Protein AF-A0A109W294-F1 (afdb_monomer_lite)

InterPro domains:
  IPR013320 Concanavalin A-like lectin/glucanase domain superfamily [SSF49899] (26-115)

Secondary structure (DSSP, 8-state):
----PPPP-PPP----EE-SS----SS-BTTB----SS---EE--SS------S------------S-EEEEEEE-TTS-EEEEEEE-TT--EEEEE-SSS-EEEE-SS---S--

Radius of gyration: 15.36 Å; chains: 1; bounding box: 42×31×36 Å

pLDDT: mean 73.67, std 22.66, range [24.92, 98.06]

Foldseek 3Di:
DDDPDDDPDAPDDDEFEDDPDDGPAPDDPVVDGDDPPVDHYDYDDPDDPPPCPDDDDDDDDFALALDKDWDDFDDDPVGDTAFTWIAHSQQWIWTWHPPPHTDIDIDPDHRRPGD

Structure (mmCIF, N/CA/C/O backbone):
data_AF-A0A109W294-F1
#
_entry.id   AF-A0A109W294-F1
#
loop_
_atom_site.group_PDB
_atom_site.id
_atom_site.type_symbol
_atom_site.label_atom_id
_atom_site.label_alt_id
_atom_site.label_comp_id
_atom_site.label_asym_id
_atom_site.label_entity_id
_atom_site.label_seq_id
_atom_site.pdbx_PDB_ins_code
_atom_site.Cartn_x
_atom_site.Cartn_y
_atom_site.Cartn_z
_atom_site.occupancy
_atom_site.B_iso_or_equiv
_atom_site.auth_seq_id
_atom_site.auth_comp_id
_atom_site.auth_asym_id
_atom_site.auth_atom_id
_atom_site.pdbx_PDB_model_num
ATOM 1 N N . MET A 1 1 ? -21.739 -12.196 -18.963 1.00 35.78 1 MET A N 1
ATOM 2 C CA . MET A 1 1 ? -21.396 -10.770 -19.144 1.00 35.78 1 MET A CA 1
ATOM 3 C C . MET A 1 1 ? -20.737 -10.311 -17.856 1.00 35.78 1 MET A C 1
ATOM 5 O O . MET A 1 1 ? -21.440 -10.068 -16.888 1.00 35.78 1 MET A O 1
ATOM 9 N N . THR A 1 2 ? -19.408 -10.312 -17.788 1.00 37.38 2 THR A N 1
ATOM 10 C CA . THR A 1 2 ? -18.682 -9.909 -16.574 1.00 37.38 2 THR A CA 1
ATOM 11 C C . THR A 1 2 ? -18.205 -8.484 -16.803 1.00 37.38 2 THR A C 1
ATOM 13 O O . THR A 1 2 ? -17.336 -8.254 -17.640 1.00 37.38 2 THR A O 1
ATOM 16 N N . ALA A 1 3 ? -18.846 -7.514 -16.155 1.00 36.56 3 ALA A N 1
ATOM 17 C CA . ALA A 1 3 ? -18.452 -6.117 -16.267 1.00 36.56 3 ALA A CA 1
ATOM 18 C C . ALA A 1 3 ? -17.086 -5.936 -15.590 1.00 36.56 3 ALA A C 1
ATOM 20 O O . ALA A 1 3 ? -16.952 -6.136 -14.383 1.00 36.56 3 ALA A O 1
ATOM 21 N N . SER A 1 4 ? -16.065 -5.585 -16.375 1.00 37.09 4 SER A N 1
ATOM 22 C CA . SER A 1 4 ? -14.761 -5.192 -15.849 1.00 37.09 4 SER A CA 1
ATOM 23 C C . SER A 1 4 ? -14.937 -3.842 -15.156 1.00 37.09 4 SER A C 1
ATOM 25 O O . SER A 1 4 ? -15.106 -2.816 -15.813 1.00 37.09 4 SER A O 1
ATOM 27 N N . ARG A 1 5 ? -14.987 -3.852 -13.822 1.00 39.97 5 ARG A N 1
ATOM 28 C CA . ARG A 1 5 ? -15.042 -2.641 -12.998 1.00 39.97 5 ARG A CA 1
ATOM 29 C C . ARG A 1 5 ? -13.814 -1.777 -13.333 1.00 39.97 5 ARG A C 1
ATOM 31 O O . ARG A 1 5 ? -12.700 -2.296 -13.258 1.00 39.97 5 ARG A O 1
ATOM 38 N N . PRO A 1 6 ? -13.982 -0.504 -13.734 1.00 35.25 6 PRO A N 1
ATOM 39 C CA . PRO A 1 6 ? -12.847 0.371 -13.994 1.00 35.25 6 PRO A CA 1
ATOM 40 C C . PRO A 1 6 ? -12.040 0.576 -12.702 1.00 35.25 6 PRO A C 1
ATOM 42 O O . PRO A 1 6 ? -12.624 0.546 -11.611 1.00 35.25 6 PRO A O 1
ATOM 45 N N . PRO A 1 7 ? -10.711 0.767 -12.799 1.00 44.78 7 PRO A N 1
ATOM 46 C CA . PRO A 1 7 ? -9.888 1.037 -11.630 1.00 44.78 7 PRO A CA 1
ATOM 47 C C . PRO A 1 7 ? -10.409 2.291 -10.909 1.00 44.78 7 PRO A C 1
ATOM 49 O O . PRO A 1 7 ? -10.843 3.239 -11.575 1.00 44.78 7 PRO A O 1
ATOM 52 N N . PRO A 1 8 ? -10.403 2.310 -9.564 1.00 45.06 8 PRO A N 1
ATOM 53 C CA . PRO A 1 8 ? -10.795 3.493 -8.815 1.00 45.06 8 PRO A CA 1
ATOM 54 C C . PRO A 1 8 ? -9.938 4.677 -9.270 1.00 45.06 8 PRO A C 1
ATOM 56 O O . PRO A 1 8 ? -8.714 4.582 -9.367 1.00 45.06 8 PRO A O 1
ATOM 59 N N . ARG A 1 9 ? -10.600 5.791 -9.595 1.00 36.91 9 ARG A N 1
ATOM 60 C CA . ARG A 1 9 ? -9.943 7.047 -9.958 1.00 36.91 9 ARG A CA 1
ATOM 61 C C . ARG A 1 9 ? -9.055 7.461 -8.789 1.00 36.91 9 ARG A C 1
ATOM 63 O O . ARG A 1 9 ? -9.575 7.806 -7.730 1.00 36.91 9 ARG A O 1
ATOM 70 N N . ALA A 1 10 ? -7.740 7.408 -8.985 1.00 42.38 10 ALA A N 1
ATOM 71 C CA . ALA A 1 10 ? -6.783 7.892 -8.001 1.00 42.38 10 ALA A CA 1
ATOM 72 C C . ALA A 1 10 ? -7.121 9.359 -7.658 1.00 42.38 10 ALA A C 1
ATOM 74 O O . ALA A 1 10 ? -7.248 10.178 -8.578 1.00 42.38 10 ALA A O 1
ATOM 75 N N . PRO A 1 11 ? -7.333 9.710 -6.377 1.00 39.22 11 PRO A N 1
ATOM 76 C CA . PRO A 1 11 ? -7.473 11.103 -5.987 1.00 39.22 11 PRO A CA 1
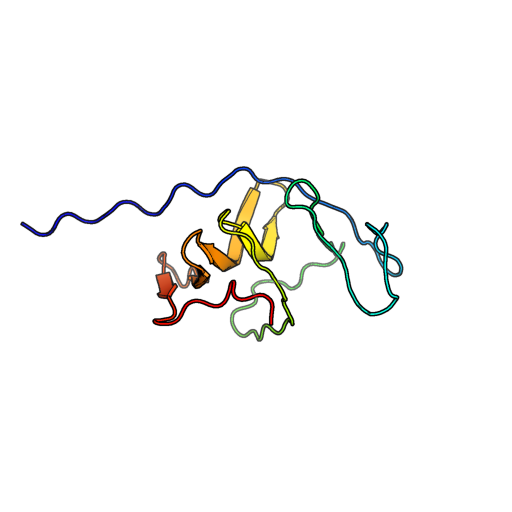ATOM 77 C C . PRO A 1 11 ? -6.153 11.866 -6.190 1.00 39.22 11 PRO A C 1
ATOM 79 O O . PRO A 1 11 ? -5.075 11.283 -6.310 1.00 39.22 11 PRO A O 1
ATOM 82 N N . ALA A 1 12 ? -6.281 13.190 -6.284 1.00 31.81 12 ALA A N 1
ATOM 83 C CA . ALA A 1 12 ? -5.250 14.129 -6.706 1.00 31.81 12 ALA A CA 1
ATOM 84 C C . ALA A 1 12 ? -3.896 13.977 -5.990 1.00 31.81 12 ALA A C 1
ATOM 86 O O . ALA A 1 12 ? -3.769 13.684 -4.799 1.00 31.81 12 ALA A O 1
ATOM 87 N N . SER A 1 13 ? -2.856 14.233 -6.768 1.00 38.88 13 SER A N 1
ATOM 88 C CA . SER A 1 13 ? -1.464 14.022 -6.421 1.00 38.88 13 SER A CA 1
ATOM 89 C C . SER A 1 13 ? -0.764 15.345 -6.141 1.00 38.88 13 SER A C 1
ATOM 91 O O . SER A 1 13 ? -0.572 16.156 -7.031 1.00 38.88 13 SER A O 1
ATOM 93 N N . SER A 1 14 ? -0.364 15.566 -4.906 1.00 35.84 14 SER A N 1
ATOM 94 C CA . SER A 1 14 ? 0.590 16.592 -4.474 1.00 35.84 14 SER A CA 1
ATOM 95 C C . SER A 1 14 ? 1.802 15.961 -3.745 1.00 35.84 14 SER A C 1
ATOM 97 O O . SER A 1 14 ? 1.827 14.755 -3.512 1.00 35.84 14 SER A O 1
ATOM 99 N N . SER A 1 15 ? 2.808 16.750 -3.393 1.00 31.42 15 SER A N 1
ATOM 100 C CA . SER A 1 15 ? 4.155 16.347 -2.942 1.00 31.42 15 SER A CA 1
ATOM 101 C C . SER A 1 15 ? 4.505 16.926 -1.562 1.00 31.42 15 SER A C 1
ATOM 103 O O . SER A 1 15 ? 3.914 17.939 -1.194 1.00 31.42 15 SER A O 1
ATOM 105 N N . ALA A 1 16 ? 5.497 16.391 -0.833 1.00 28.86 16 ALA A N 1
ATOM 106 C CA . ALA A 1 16 ? 6.236 17.229 0.128 1.00 28.86 16 ALA A CA 1
ATOM 107 C C . ALA A 1 16 ? 7.681 16.789 0.347 1.00 28.86 16 ALA A C 1
ATOM 109 O O . ALA A 1 16 ? 7.960 15.714 0.839 1.00 28.86 16 ALA A O 1
ATOM 110 N N . THR A 1 17 ? 8.607 17.665 0.023 1.00 24.92 17 THR A N 1
ATOM 111 C CA . THR A 1 17 ? 10.054 17.499 0.109 1.00 24.92 17 THR A CA 1
ATOM 112 C C . THR A 1 17 ? 10.579 16.963 1.451 1.00 24.92 17 THR A C 1
ATOM 114 O O . THR A 1 17 ? 10.354 17.556 2.503 1.00 24.92 17 THR A O 1
ATOM 117 N N . ALA A 1 18 ? 11.416 15.929 1.387 1.00 27.25 18 ALA A N 1
ATOM 118 C CA . ALA A 1 18 ? 12.479 15.662 2.345 1.00 27.25 18 ALA A CA 1
ATOM 119 C C . ALA A 1 18 ? 13.768 15.354 1.566 1.00 27.25 18 ALA A C 1
ATOM 121 O O . ALA A 1 18 ? 14.026 14.217 1.175 1.00 27.25 18 ALA A O 1
ATOM 122 N N . ALA A 1 19 ? 14.563 16.392 1.301 1.00 26.33 19 ALA A N 1
ATOM 123 C CA . ALA A 1 19 ? 15.988 16.219 1.049 1.00 26.33 19 ALA A CA 1
ATOM 124 C C . ALA A 1 19 ? 16.677 16.043 2.418 1.00 26.33 19 ALA A C 1
ATOM 126 O O . ALA A 1 19 ? 16.324 16.716 3.385 1.00 26.33 19 ALA A O 1
ATOM 127 N N . SER A 1 20 ? 17.590 15.079 2.512 1.00 29.36 20 SER A N 1
ATOM 128 C CA . SER A 1 20 ? 18.280 14.640 3.738 1.00 29.36 20 SER A CA 1
ATOM 129 C C . SER A 1 20 ? 18.917 15.786 4.561 1.00 29.36 20 SER A C 1
ATOM 131 O O . SER A 1 20 ? 19.472 16.694 3.943 1.00 29.36 20 SER A O 1
ATOM 133 N N . PRO A 1 21 ? 18.975 15.752 5.914 1.00 35.81 21 PRO A N 1
ATOM 134 C CA . PRO A 1 21 ? 18.138 15.077 6.901 1.00 35.81 21 PRO A CA 1
ATOM 135 C C . PRO A 1 21 ? 17.294 16.125 7.648 1.00 35.81 21 PRO A C 1
ATOM 137 O O . PRO A 1 21 ? 17.805 16.822 8.516 1.00 35.81 21 PRO A O 1
ATOM 140 N N . SER A 1 22 ? 16.018 16.270 7.303 1.00 30.98 22 SER A N 1
ATOM 141 C CA . SER A 1 22 ? 14.933 16.754 8.180 1.00 30.98 22 SER A CA 1
ATOM 142 C C . SER A 1 22 ? 13.705 16.972 7.299 1.00 30.98 22 SER A C 1
ATOM 144 O O . SER A 1 22 ? 13.642 17.985 6.598 1.00 30.98 22 SER A O 1
ATOM 146 N N . PRO A 1 23 ? 12.725 16.053 7.273 1.00 37.84 23 PRO A N 1
ATOM 147 C CA . PRO A 1 23 ? 11.428 16.399 6.711 1.00 37.84 23 PRO A CA 1
ATOM 148 C C . PRO A 1 23 ? 10.899 17.623 7.471 1.00 37.84 23 PRO A C 1
ATOM 150 O O . PRO A 1 23 ? 10.863 17.624 8.701 1.00 37.84 23 PRO A O 1
ATOM 153 N N . THR A 1 24 ? 10.525 18.687 6.753 1.00 41.38 24 THR A N 1
ATOM 154 C CA . THR A 1 24 ? 9.794 19.805 7.367 1.00 41.38 24 THR A CA 1
ATOM 155 C C . THR A 1 24 ? 8.457 19.246 7.826 1.00 41.38 24 THR A C 1
ATOM 157 O O . THR A 1 24 ? 7.614 18.856 7.021 1.00 41.38 24 THR A O 1
ATOM 160 N N . ALA A 1 25 ? 8.338 19.100 9.137 1.00 40.50 25 ALA A N 1
ATOM 161 C CA . ALA A 1 25 ? 7.393 18.204 9.757 1.00 40.50 25 ALA A CA 1
ATOM 162 C C . ALA A 1 25 ? 6.043 18.863 10.061 1.00 40.50 25 ALA A C 1
ATOM 164 O O . ALA A 1 25 ? 6.004 19.859 10.787 1.00 40.50 25 ALA A O 1
ATOM 165 N N . PRO A 1 26 ? 4.917 18.258 9.665 1.00 48.16 26 PRO A N 1
ATOM 166 C CA . PRO A 1 26 ? 3.725 18.279 10.505 1.00 48.16 26 PRO A CA 1
ATOM 167 C C . PRO A 1 26 ? 4.045 17.563 11.833 1.00 48.16 26 PRO A C 1
ATOM 169 O O . PRO A 1 26 ? 4.294 16.361 11.841 1.00 48.16 26 PRO A O 1
ATOM 172 N N . THR A 1 27 ? 4.135 18.335 12.927 1.00 45.53 27 THR A N 1
ATOM 173 C CA . THR A 1 27 ? 4.420 17.913 14.322 1.00 45.53 27 THR A CA 1
ATOM 174 C C . THR A 1 27 ? 5.175 16.580 14.444 1.00 45.53 27 THR A C 1
ATOM 176 O O . THR A 1 27 ? 4.587 15.552 14.781 1.00 45.53 27 THR A O 1
ATOM 179 N N . THR A 1 28 ? 6.474 16.575 14.149 1.00 48.19 28 THR A N 1
ATOM 180 C CA . THR A 1 28 ? 7.325 15.389 14.319 1.00 48.19 28 THR A CA 1
ATOM 181 C C . THR A 1 28 ? 7.517 15.074 15.795 1.00 48.19 28 THR A C 1
ATOM 183 O O . THR A 1 28 ? 8.135 15.847 16.527 1.00 48.19 28 THR A O 1
ATOM 186 N N . SER A 1 29 ? 7.088 13.881 16.199 1.00 51.81 29 SER A N 1
ATOM 187 C CA . SER A 1 29 ? 7.973 13.057 17.023 1.00 51.81 29 SER A CA 1
ATOM 188 C C . SER A 1 29 ? 9.158 12.673 16.126 1.00 51.81 29 SER A C 1
ATOM 190 O O . SER A 1 29 ? 8.915 12.419 14.945 1.00 51.81 29 SER A O 1
ATOM 192 N N . PRO A 1 30 ? 10.413 12.634 16.600 1.00 58.31 30 PRO A N 1
ATOM 193 C CA . PRO A 1 30 ? 11.579 12.332 15.755 1.00 58.31 30 PRO A CA 1
ATOM 194 C C . PRO A 1 30 ? 11.478 11.007 14.972 1.00 58.31 30 PRO A C 1
ATOM 196 O O . PRO A 1 30 ? 12.214 10.816 14.009 1.00 58.31 30 PRO A O 1
ATOM 199 N N . ASP A 1 31 ? 10.533 10.138 15.337 1.00 72.62 31 ASP A N 1
ATOM 200 C CA . ASP A 1 31 ? 10.372 8.790 14.793 1.00 72.62 31 ASP A CA 1
ATOM 201 C C . ASP A 1 31 ? 9.204 8.635 13.798 1.00 72.62 31 ASP A C 1
ATOM 203 O O . ASP A 1 31 ? 9.032 7.560 13.228 1.00 72.62 31 ASP A O 1
ATOM 207 N N . ALA A 1 32 ? 8.366 9.665 13.590 1.00 78.06 32 ALA A N 1
ATOM 208 C CA . ALA A 1 32 ? 7.180 9.552 12.734 1.00 78.06 32 ALA A CA 1
ATOM 209 C C . ALA A 1 32 ? 6.761 10.870 12.064 1.00 78.06 32 ALA A C 1
ATOM 211 O O . ALA A 1 32 ? 6.869 11.954 12.637 1.00 78.06 32 ALA A O 1
ATOM 212 N N . VAL A 1 33 ? 6.189 10.751 10.863 1.00 82.12 33 VAL A N 1
ATOM 213 C CA . VAL A 1 33 ? 5.542 11.852 10.136 1.00 82.12 33 VAL A CA 1
ATOM 214 C C . VAL A 1 33 ? 4.025 11.710 10.267 1.00 82.12 33 VAL A C 1
ATOM 216 O O . VAL A 1 33 ? 3.478 10.646 9.985 1.00 82.12 33 VAL A O 1
ATOM 219 N N . SER A 1 34 ? 3.337 12.779 10.680 1.00 83.75 34 SER A N 1
ATOM 220 C CA . SER A 1 34 ? 1.870 12.810 10.780 1.00 83.75 34 SER A CA 1
ATOM 221 C C . SER A 1 34 ? 1.261 13.527 9.578 1.00 83.75 34 SER A C 1
ATOM 223 O O . SER A 1 34 ? 1.530 14.700 9.371 1.00 83.75 34 SER A O 1
ATOM 225 N N . LEU A 1 35 ? 0.422 12.866 8.785 1.00 84.75 35 LEU A N 1
ATOM 226 C CA . LEU A 1 35 ? -0.219 13.477 7.614 1.00 84.75 35 LEU A CA 1
ATOM 227 C C . LEU A 1 35 ? -1.713 13.684 7.889 1.00 84.75 35 LEU A C 1
ATOM 229 O O . LEU A 1 35 ? -2.402 12.755 8.302 1.00 84.75 35 LEU A O 1
ATOM 233 N N . ASP A 1 36 ? -2.225 14.890 7.636 1.00 81.00 36 ASP A N 1
ATOM 2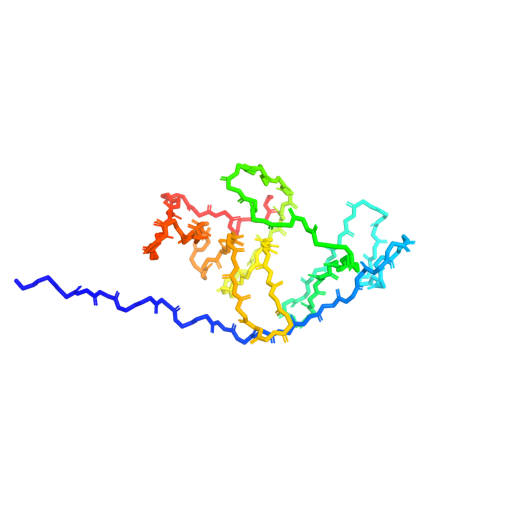34 C CA . ASP A 1 36 ? -3.631 15.270 7.867 1.00 81.00 36 ASP A CA 1
ATOM 235 C C . ASP A 1 36 ? -4.561 14.975 6.673 1.00 81.00 36 ASP A C 1
ATOM 237 O O . ASP A 1 36 ? -5.733 15.348 6.675 1.00 81.00 36 ASP A O 1
ATOM 241 N N . GLY A 1 37 ? -4.034 14.325 5.632 1.00 75.88 37 GLY A N 1
ATOM 242 C CA . GLY A 1 37 ? -4.744 14.032 4.384 1.00 75.88 37 GLY A CA 1
ATOM 243 C C . GLY A 1 37 ? -4.679 15.145 3.331 1.00 75.88 37 GLY A C 1
ATOM 244 O O . GLY A 1 37 ? -5.033 14.896 2.180 1.00 75.88 37 GLY A O 1
ATOM 245 N N . THR A 1 38 ? -4.181 16.336 3.679 1.00 75.31 38 THR A N 1
ATOM 246 C CA . THR A 1 38 ? -3.913 17.431 2.726 1.00 75.31 38 THR A CA 1
ATOM 247 C C . THR A 1 38 ? -2.415 17.567 2.457 1.00 75.31 38 THR A C 1
ATOM 249 O O . THR A 1 38 ? -1.996 17.808 1.321 1.00 75.31 38 THR A O 1
ATOM 252 N N . ALA A 1 39 ? -1.599 17.371 3.493 1.00 68.25 39 ALA A N 1
ATOM 253 C CA . ALA A 1 39 ? -0.151 17.305 3.384 1.00 68.25 39 ALA A CA 1
ATOM 254 C C . ALA A 1 39 ? 0.314 16.038 2.647 1.00 68.25 39 ALA A C 1
ATOM 256 O O . ALA A 1 39 ? -0.348 14.999 2.642 1.00 68.25 39 ALA A O 1
ATOM 257 N N . LYS A 1 40 ? 1.502 16.117 2.049 1.00 68.88 40 LYS A N 1
ATOM 258 C CA . LYS A 1 40 ? 2.228 14.959 1.518 1.00 68.88 40 LYS A CA 1
ATOM 259 C C . LYS A 1 40 ? 3.580 14.800 2.193 1.00 68.88 40 LYS A C 1
ATOM 261 O O . LYS A 1 40 ? 3.942 15.617 3.027 1.00 68.88 40 LYS A O 1
ATOM 266 N N . ALA A 1 41 ? 4.287 13.731 1.845 1.00 73.88 41 ALA A N 1
ATOM 267 C CA . ALA A 1 41 ? 5.691 13.494 2.153 1.00 73.88 41 ALA A CA 1
ATOM 268 C C . ALA A 1 41 ? 6.315 12.727 0.973 1.00 73.88 41 ALA A C 1
ATOM 270 O O . ALA A 1 41 ? 5.744 11.763 0.477 1.00 73.88 41 ALA A O 1
ATOM 271 N N . THR A 1 42 ? 7.452 13.197 0.481 1.00 74.75 42 THR A N 1
ATOM 272 C CA . THR A 1 42 ? 8.191 12.758 -0.705 1.00 74.75 42 THR A CA 1
ATOM 273 C C . THR A 1 42 ? 9.671 13.023 -0.463 1.00 74.75 42 THR A C 1
ATOM 275 O O . THR A 1 42 ? 10.080 14.171 -0.290 1.00 74.75 42 THR A O 1
ATOM 278 N N . ALA A 1 43 ? 10.491 11.984 -0.502 1.00 76.44 43 ALA A N 1
ATOM 279 C CA . ALA A 1 43 ? 11.939 12.128 -0.582 1.00 76.44 43 ALA A CA 1
ATOM 280 C C . ALA A 1 43 ? 12.372 12.010 -2.047 1.00 76.44 43 ALA A C 1
ATOM 282 O O . ALA A 1 43 ? 11.783 11.238 -2.801 1.00 76.44 43 ALA A O 1
ATOM 283 N N . GLN A 1 44 ? 13.382 12.778 -2.455 1.00 76.94 44 GLN A N 1
ATOM 284 C CA . GLN A 1 44 ? 13.919 12.723 -3.812 1.00 76.94 44 GLN A CA 1
ATOM 285 C C . GLN A 1 44 ? 15.446 12.672 -3.767 1.00 76.94 44 GLN A C 1
ATOM 287 O O . GLN A 1 44 ? 16.075 13.444 -3.043 1.00 76.94 44 GLN A O 1
ATOM 292 N N . SER A 1 45 ? 16.025 11.775 -4.564 1.00 74.88 45 SER A N 1
ATOM 293 C CA . SER A 1 45 ? 17.459 11.721 -4.846 1.00 74.88 45 SER A CA 1
ATOM 294 C C . SER A 1 45 ? 17.761 12.427 -6.171 1.00 74.88 45 SER A C 1
ATOM 296 O O . SER A 1 45 ? 16.921 12.453 -7.073 1.00 74.88 45 SER A O 1
ATOM 298 N N . VAL A 1 46 ? 18.952 13.019 -6.284 1.00 78.06 46 VAL A N 1
ATOM 299 C CA . VAL A 1 46 ? 19.482 13.509 -7.572 1.00 78.06 46 VAL A CA 1
ATOM 300 C C . VAL A 1 46 ? 20.060 12.373 -8.417 1.00 78.06 46 VAL A C 1
ATOM 302 O O . VAL A 1 46 ? 20.143 12.501 -9.634 1.00 78.06 46 VAL A O 1
ATOM 305 N N . GLU A 1 47 ? 20.403 11.258 -7.772 1.00 75.75 47 GLU A N 1
ATOM 306 C CA . GLU A 1 47 ? 20.837 10.026 -8.419 1.00 75.75 47 GLU A CA 1
ATOM 307 C C . GLU A 1 47 ? 19.637 9.117 -8.689 1.00 75.75 47 GLU A C 1
ATOM 309 O O . GLU A 1 47 ? 18.681 9.079 -7.910 1.00 75.75 47 GLU A O 1
ATOM 314 N N . SER A 1 48 ? 19.700 8.373 -9.790 1.00 76.12 48 SER A N 1
ATOM 315 C CA . SER A 1 48 ? 18.674 7.394 -10.147 1.00 76.12 48 SER A CA 1
ATOM 316 C C . SER A 1 48 ? 18.990 6.035 -9.531 1.00 76.12 48 SER A C 1
ATOM 318 O O . SER A 1 48 ? 20.097 5.527 -9.700 1.00 76.12 48 SER A O 1
ATOM 320 N N . ASP A 1 49 ? 17.984 5.400 -8.927 1.00 74.69 49 ASP A N 1
ATOM 321 C CA . ASP A 1 49 ? 18.055 3.993 -8.508 1.00 74.69 49 ASP A CA 1
ATOM 322 C C . ASP A 1 49 ? 18.041 3.021 -9.714 1.00 74.69 49 ASP A C 1
ATOM 324 O O . ASP A 1 49 ? 18.213 1.811 -9.562 1.00 74.69 49 ASP A O 1
ATOM 328 N N . GLY A 1 50 ? 17.854 3.546 -10.932 1.00 78.50 50 GLY A N 1
ATOM 329 C CA . GLY A 1 50 ? 17.799 2.776 -12.169 1.00 78.50 50 GLY A CA 1
ATOM 330 C C . GLY A 1 50 ? 16.493 1.999 -12.337 1.00 78.50 50 GLY A C 1
ATOM 331 O O . GLY A 1 50 ? 15.457 2.333 -11.761 1.00 78.50 50 GLY A O 1
ATOM 332 N N . ASP A 1 51 ? 16.540 0.961 -13.173 1.00 77.62 51 ASP A N 1
ATOM 333 C CA . ASP A 1 51 ? 15.411 0.051 -13.366 1.00 77.62 51 ASP A CA 1
ATOM 334 C C . ASP A 1 51 ? 15.382 -1.014 -12.259 1.00 77.62 51 ASP A C 1
ATOM 336 O O . ASP A 1 51 ? 15.977 -2.090 -12.365 1.00 77.62 51 ASP A O 1
ATOM 340 N N . LEU A 1 52 ? 14.722 -0.688 -11.149 1.00 77.81 52 LEU A N 1
ATOM 341 C CA . LEU A 1 52 ? 14.629 -1.569 -9.989 1.00 77.81 52 LEU A CA 1
ATOM 342 C C . LEU A 1 52 ? 13.713 -2.769 -10.291 1.00 77.81 52 LEU A C 1
ATOM 344 O O . LEU A 1 52 ? 12.524 -2.697 -10.045 1.00 77.81 52 LEU A O 1
ATOM 348 N N . GLN A 1 53 ? 14.202 -3.902 -10.782 1.00 82.19 53 GLN A N 1
ATOM 349 C CA . GLN A 1 53 ? 13.322 -5.071 -11.009 1.00 82.19 53 GLN A CA 1
ATOM 350 C C . GLN A 1 53 ? 13.132 -5.946 -9.760 1.00 82.19 53 GLN A C 1
ATOM 352 O O . GLN A 1 53 ? 12.102 -6.596 -9.584 1.00 82.19 53 GLN A O 1
ATOM 357 N N . THR A 1 54 ? 14.103 -5.906 -8.852 1.00 86.06 54 THR A N 1
ATOM 358 C CA . THR A 1 54 ? 14.053 -6.573 -7.547 1.00 86.06 54 THR A CA 1
ATOM 359 C C . THR A 1 54 ? 14.017 -5.502 -6.471 1.00 86.06 54 THR A C 1
ATOM 361 O O . THR A 1 54 ? 14.876 -4.624 -6.454 1.00 86.06 54 THR A O 1
ATOM 364 N N . PHE A 1 55 ? 13.024 -5.550 -5.588 1.00 84.69 55 PHE A N 1
ATOM 365 C CA . PHE A 1 55 ? 12.831 -4.535 -4.559 1.00 84.69 55 PHE A CA 1
ATOM 366 C C . PHE A 1 55 ? 12.151 -5.121 -3.321 1.00 84.69 55 PHE A C 1
ATOM 368 O O . PHE A 1 55 ? 11.456 -6.134 -3.400 1.00 84.69 55 PHE A O 1
ATOM 375 N N . SER A 1 56 ? 12.322 -4.421 -2.203 1.00 86.69 56 SER A N 1
ATOM 376 C CA . SER A 1 56 ? 11.567 -4.611 -0.967 1.00 86.69 56 SER A CA 1
ATOM 377 C C . SER A 1 56 ? 11.013 -3.261 -0.526 1.00 86.69 56 SER A C 1
ATOM 379 O O . SER A 1 56 ? 11.605 -2.222 -0.813 1.00 86.69 56 SER A O 1
ATOM 381 N N . LEU A 1 57 ? 9.878 -3.279 0.167 1.00 85.06 57 LEU A N 1
ATOM 382 C CA . LEU A 1 57 ? 9.221 -2.088 0.689 1.00 85.06 57 LEU A CA 1
ATOM 383 C C . LEU A 1 57 ? 8.725 -2.382 2.102 1.00 85.06 57 LEU A C 1
ATOM 385 O O . LEU A 1 57 ? 8.058 -3.393 2.313 1.00 85.06 57 LEU A O 1
ATOM 389 N N . GLU A 1 58 ? 9.033 -1.500 3.047 1.00 88.38 58 GLU A N 1
ATOM 390 C CA . GLU A 1 58 ? 8.609 -1.609 4.442 1.00 88.38 58 GLU A CA 1
ATOM 391 C C . GLU A 1 58 ? 8.205 -0.230 4.962 1.00 88.38 58 GLU A C 1
ATOM 393 O O . GLU A 1 58 ? 8.845 0.779 4.664 1.00 88.38 58 GLU A O 1
ATOM 398 N N . THR A 1 59 ? 7.110 -0.179 5.714 1.00 88.06 59 THR A N 1
ATOM 399 C CA . THR A 1 59 ? 6.642 1.031 6.386 1.00 88.06 59 THR A CA 1
ATOM 400 C C . THR A 1 59 ? 5.674 0.657 7.502 1.00 88.06 59 THR A C 1
ATOM 402 O O . THR A 1 59 ? 4.967 -0.346 7.392 1.00 88.06 59 THR A O 1
ATOM 405 N N . TRP A 1 60 ? 5.609 1.485 8.545 1.00 91.44 60 TRP A N 1
ATOM 406 C CA . TRP A 1 60 ? 4.596 1.386 9.593 1.00 91.44 60 TRP A CA 1
ATOM 407 C C . TRP A 1 60 ? 3.622 2.548 9.482 1.00 91.44 60 TRP A C 1
ATOM 409 O O . TRP A 1 60 ? 4.021 3.711 9.430 1.00 91.44 60 TRP A O 1
ATOM 419 N N . VAL A 1 61 ? 2.333 2.221 9.441 1.00 91.62 61 VAL A N 1
ATOM 420 C CA . VAL A 1 61 ? 1.247 3.180 9.250 1.00 91.62 61 VAL A CA 1
ATOM 421 C C . VAL A 1 61 ? 0.191 2.925 10.296 1.00 91.62 61 VAL A C 1
ATOM 423 O O . VAL A 1 61 ? -0.186 1.783 10.510 1.00 91.62 61 VAL A O 1
ATOM 426 N N . ARG A 1 62 ? -0.320 4.015 10.865 1.00 92.50 62 ARG A N 1
ATOM 427 C CA . ARG A 1 62 ? -1.481 4.019 11.744 1.00 92.50 62 ARG A CA 1
ATOM 428 C C . ARG A 1 62 ? -2.475 5.055 11.247 1.00 92.50 62 ARG A C 1
ATOM 430 O O . ARG A 1 62 ? -2.150 6.241 11.196 1.00 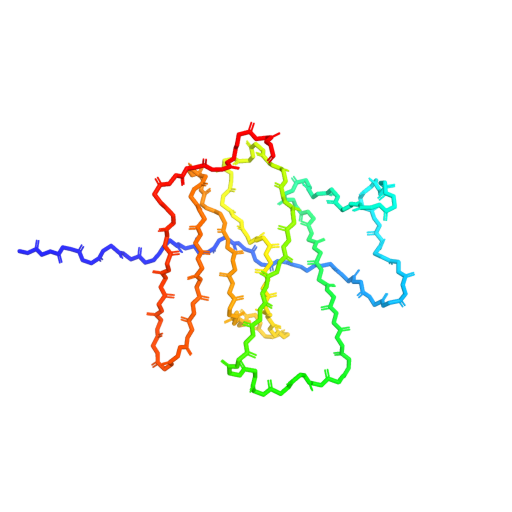92.50 62 ARG A O 1
ATOM 437 N N . THR A 1 63 ? -3.686 4.640 10.888 1.00 93.00 63 THR A N 1
ATOM 438 C CA . THR A 1 63 ? -4.706 5.555 10.350 1.00 93.00 63 THR A CA 1
ATOM 439 C C . THR A 1 63 ? -6.123 5.106 10.680 1.00 93.00 63 THR A C 1
ATOM 441 O O . THR A 1 63 ? -6.388 3.920 10.813 1.00 93.00 63 THR A O 1
ATOM 444 N N . ARG A 1 64 ? -7.042 6.070 10.795 1.00 95.06 64 ARG A N 1
ATOM 445 C CA . ARG A 1 64 ? -8.503 5.848 10.812 1.00 95.06 64 ARG A CA 1
ATOM 446 C C . ARG A 1 64 ? -9.198 6.503 9.619 1.00 95.06 64 ARG A C 1
ATOM 448 O O . ARG A 1 64 ? -10.408 6.712 9.635 1.00 95.06 64 ARG A O 1
ATOM 455 N N . SER A 1 65 ? -8.417 6.920 8.624 1.00 92.00 65 SER A N 1
ATOM 456 C CA . SER A 1 65 ? -8.943 7.574 7.433 1.00 92.00 65 SER A CA 1
ATOM 457 C C . SER A 1 65 ? -9.828 6.613 6.646 1.00 92.00 65 SER A C 1
ATOM 459 O O . SER A 1 65 ? -9.469 5.461 6.415 1.00 92.00 65 SER A O 1
ATOM 461 N N . THR A 1 66 ? -10.961 7.125 6.184 1.00 94.69 66 THR A N 1
ATOM 462 C CA . THR A 1 66 ? -11.808 6.495 5.162 1.00 94.69 66 THR A CA 1
ATOM 463 C C . THR A 1 66 ? -11.649 7.175 3.800 1.00 94.69 66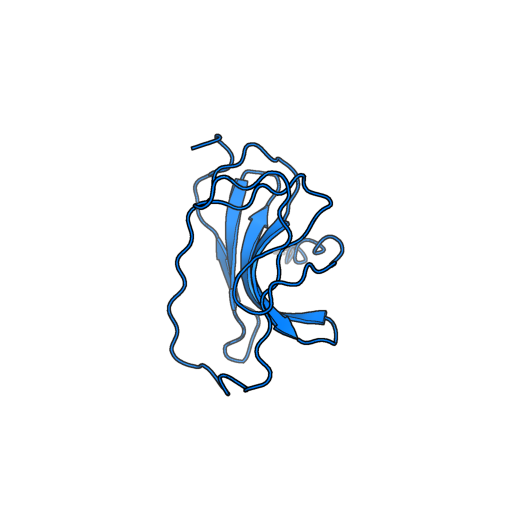 THR A C 1
ATOM 465 O O . THR A 1 66 ? -12.332 6.841 2.835 1.00 94.69 66 THR A O 1
ATOM 468 N N . ALA A 1 67 ? -10.739 8.146 3.693 1.00 92.19 67 ALA A N 1
ATOM 469 C CA . ALA A 1 67 ? -10.291 8.656 2.410 1.00 92.19 67 ALA A CA 1
ATOM 470 C C . ALA A 1 67 ? -9.222 7.719 1.837 1.00 92.19 67 ALA A C 1
ATOM 472 O O . ALA A 1 67 ? -8.259 7.380 2.527 1.00 92.19 67 ALA A O 1
ATOM 473 N N . ALA A 1 68 ? -9.380 7.354 0.564 1.00 90.94 68 ALA A N 1
ATOM 474 C CA . ALA A 1 68 ? -8.368 6.606 -0.168 1.00 90.94 68 ALA A CA 1
ATOM 475 C C . ALA A 1 68 ? -7.094 7.446 -0.345 1.00 90.94 68 ALA A C 1
ATOM 477 O O . ALA A 1 68 ? -7.164 8.649 -0.613 1.00 90.94 68 ALA A O 1
ATOM 478 N N . GLY A 1 69 ? -5.930 6.809 -0.258 1.00 88.62 69 GLY A N 1
ATOM 479 C CA . GLY A 1 69 ? -4.657 7.514 -0.332 1.00 88.62 69 GLY A CA 1
ATOM 480 C C . GLY A 1 69 ? -3.456 6.603 -0.544 1.00 88.62 69 GLY A C 1
ATOM 481 O O . GLY A 1 69 ? -3.478 5.415 -0.228 1.00 88.62 69 GLY A O 1
ATOM 482 N N . ALA A 1 70 ? -2.392 7.180 -1.099 1.00 88.88 70 ALA A N 1
ATOM 483 C CA . ALA A 1 70 ? -1.091 6.528 -1.175 1.00 88.88 70 ALA A CA 1
ATOM 484 C C . ALA A 1 70 ? -0.456 6.434 0.218 1.00 88.88 70 ALA A C 1
ATOM 486 O O . ALA A 1 70 ? -0.552 7.377 1.001 1.00 88.88 70 ALA A O 1
ATOM 487 N N . ILE A 1 71 ? 0.217 5.316 0.487 1.00 91.06 71 ILE A N 1
ATOM 488 C CA . ILE A 1 71 ? 1.014 5.108 1.697 1.00 91.06 71 ILE A CA 1
ATOM 489 C C . ILE A 1 71 ? 2.490 5.339 1.376 1.00 91.06 71 ILE A C 1
ATOM 491 O O . ILE A 1 71 ? 3.131 6.203 1.966 1.00 91.06 71 ILE A O 1
ATOM 495 N N . ILE A 1 72 ? 3.026 4.576 0.423 1.00 89.25 72 ILE A N 1
ATOM 496 C CA . ILE A 1 72 ? 4.427 4.647 0.013 1.00 89.25 72 ILE A CA 1
ATOM 497 C C . ILE A 1 72 ? 4.563 4.125 -1.419 1.00 89.25 72 ILE A C 1
ATOM 499 O O . ILE A 1 72 ? 3.815 3.246 -1.849 1.00 89.25 72 ILE A O 1
ATOM 503 N N . GLY A 1 73 ? 5.508 4.671 -2.172 1.00 85.19 73 GLY A N 1
ATOM 504 C CA . GLY A 1 73 ? 5.805 4.210 -3.520 1.00 85.19 73 GLY A CA 1
ATOM 505 C C . GLY A 1 73 ? 6.702 5.176 -4.270 1.00 85.19 73 GLY A C 1
ATOM 506 O O . GLY A 1 73 ? 7.022 6.259 -3.774 1.00 85.19 73 GLY A O 1
ATOM 507 N N . TYR A 1 74 ? 7.081 4.781 -5.480 1.00 82.81 74 TYR A N 1
ATOM 508 C CA . TYR A 1 74 ? 7.858 5.623 -6.372 1.00 82.81 74 TYR A CA 1
ATOM 509 C C . TYR A 1 74 ? 6.939 6.441 -7.277 1.00 82.81 74 TYR A C 1
ATOM 511 O O . TYR A 1 74 ? 5.861 6.020 -7.705 1.00 82.81 74 TYR A O 1
ATOM 519 N N . SER A 1 75 ? 7.385 7.653 -7.580 1.00 80.31 75 SER A N 1
ATOM 520 C CA . SER A 1 75 ? 6.775 8.493 -8.602 1.00 80.31 75 SER A CA 1
ATOM 521 C C . SER A 1 75 ? 7.854 9.294 -9.311 1.00 80.31 75 SER A C 1
ATOM 523 O O . SER A 1 75 ? 8.960 9.448 -8.792 1.00 80.31 75 SER A O 1
ATOM 525 N N . ASN A 1 76 ? 7.544 9.800 -10.498 1.00 76.44 76 ASN A N 1
ATOM 526 C CA . ASN A 1 76 ? 8.411 10.740 -11.197 1.00 76.44 76 ASN A CA 1
ATOM 527 C C . ASN A 1 76 ? 7.813 12.158 -11.199 1.00 76.44 76 ASN A C 1
ATOM 529 O O . ASN A 1 76 ? 6.654 12.383 -10.848 1.00 76.44 76 ASN A O 1
ATOM 533 N N . ASN A 1 77 ? 8.611 13.132 -11.633 1.00 74.31 77 ASN A N 1
ATOM 534 C CA . ASN A 1 77 ? 8.238 14.551 -11.674 1.00 74.31 77 ASN A CA 1
ATOM 535 C C . ASN A 1 77 ? 7.097 14.891 -12.654 1.00 74.31 77 ASN A C 1
ATOM 537 O O . ASN A 1 77 ? 6.571 16.000 -12.604 1.00 74.31 77 ASN A O 1
ATOM 541 N N . ILE A 1 78 ? 6.716 13.960 -13.532 1.00 75.62 78 ILE A N 1
ATOM 542 C CA . ILE A 1 78 ? 5.593 14.108 -14.468 1.00 75.62 78 ILE A CA 1
ATOM 543 C C . ILE A 1 78 ? 4.322 13.391 -13.988 1.00 75.62 78 ILE A C 1
ATOM 545 O O . ILE A 1 78 ? 3.341 13.329 -14.724 1.00 75.62 78 ILE A O 1
ATOM 549 N N . GLY A 1 79 ? 4.312 12.877 -12.753 1.00 71.19 79 GLY A N 1
ATOM 550 C CA . GLY A 1 79 ? 3.121 12.308 -12.122 1.00 71.19 79 GLY A CA 1
ATOM 551 C C . GLY A 1 79 ? 2.822 10.854 -12.494 1.00 71.19 79 GLY A C 1
ATOM 552 O O . GLY A 1 79 ? 1.711 10.389 -12.242 1.00 71.19 79 G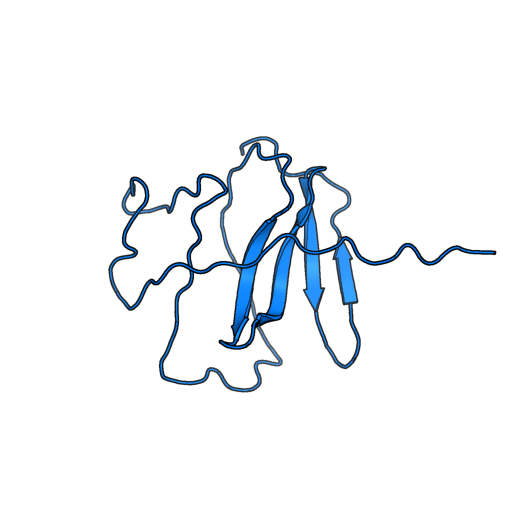LY A O 1
ATOM 553 N N . ASN A 1 80 ? 3.785 10.124 -13.065 1.00 75.88 80 ASN A N 1
ATOM 554 C CA . ASN A 1 80 ? 3.674 8.673 -13.200 1.00 75.88 80 ASN A CA 1
ATOM 555 C C . ASN A 1 80 ? 4.024 8.001 -11.874 1.00 75.88 80 ASN A C 1
ATOM 557 O O . ASN A 1 80 ? 4.960 8.413 -11.187 1.00 75.88 80 ASN A O 1
ATOM 561 N N . TYR A 1 81 ? 3.305 6.926 -11.571 1.00 77.38 81 TYR A N 1
ATOM 562 C CA . TYR A 1 81 ? 3.532 6.080 -10.405 1.00 77.38 81 TYR A CA 1
ATOM 563 C C . TYR A 1 81 ? 4.190 4.778 -10.817 1.00 77.38 81 TYR A C 1
ATOM 565 O O . TYR A 1 81 ? 3.768 4.161 -11.795 1.00 77.38 81 TYR A O 1
ATOM 573 N N . ASP A 1 82 ? 5.163 4.339 -10.030 1.00 75.50 82 ASP A N 1
ATOM 574 C CA . ASP A 1 82 ? 5.697 2.987 -10.101 1.00 75.50 82 ASP A CA 1
ATOM 575 C C . ASP A 1 82 ? 5.696 2.380 -8.695 1.00 75.50 82 ASP A C 1
ATOM 577 O O . ASP A 1 82 ? 6.040 3.049 -7.723 1.00 75.50 82 ASP A O 1
ATOM 581 N N . ARG A 1 83 ? 5.262 1.119 -8.590 1.00 86.19 83 ARG A N 1
ATOM 582 C CA . ARG A 1 83 ? 5.185 0.346 -7.337 1.00 86.19 83 ARG A CA 1
ATOM 583 C C . ARG A 1 83 ? 4.594 1.136 -6.174 1.00 86.19 83 ARG A C 1
ATOM 585 O O . ARG A 1 83 ? 5.293 1.604 -5.279 1.00 86.19 83 ARG A O 1
ATOM 592 N N . LEU A 1 84 ? 3.274 1.272 -6.207 1.00 88.69 84 LEU A N 1
ATOM 593 C CA . LEU A 1 84 ? 2.527 2.061 -5.238 1.00 88.69 84 LEU A CA 1
ATOM 594 C C . LEU A 1 84 ? 1.780 1.143 -4.272 1.00 88.69 84 LEU A C 1
ATOM 596 O O . LEU A 1 84 ? 0.929 0.367 -4.705 1.00 88.69 84 LEU A O 1
ATOM 600 N N . LEU A 1 85 ? 2.063 1.267 -2.976 1.00 92.94 85 LEU A N 1
ATOM 601 C CA . LEU A 1 85 ? 1.206 0.757 -1.913 1.00 92.94 85 LEU A CA 1
ATOM 602 C C . LEU A 1 85 ? 0.241 1.872 -1.497 1.00 92.94 85 LEU A C 1
ATOM 604 O O . LEU A 1 85 ? 0.660 2.958 -1.087 1.00 92.94 85 LEU A O 1
ATOM 608 N N . CYS A 1 86 ? -1.055 1.618 -1.608 1.00 93.44 86 CYS A N 1
ATOM 609 C CA . CYS A 1 86 ? -2.111 2.539 -1.207 1.00 93.44 86 CYS A CA 1
ATOM 610 C C . CYS A 1 86 ? -3.182 1.834 -0.370 1.00 93.44 86 CYS A C 1
ATOM 612 O O . CYS A 1 86 ? -3.208 0.610 -0.271 1.00 93.44 86 CYS A O 1
ATOM 614 N N . MET A 1 87 ? -4.047 2.628 0.253 1.00 95.25 87 MET A N 1
ATOM 615 C CA . MET A 1 87 ? -5.219 2.169 0.988 1.00 95.25 87 MET A CA 1
ATOM 616 C C . MET A 1 87 ? -6.468 2.781 0.353 1.00 95.25 87 MET A C 1
ATOM 618 O O . MET A 1 87 ? -6.466 3.970 0.017 1.00 95.25 87 MET A O 1
ATOM 622 N N . ASP A 1 88 ? -7.516 1.985 0.149 1.00 95.44 88 ASP A N 1
ATOM 623 C CA . ASP A 1 88 ? -8.817 2.508 -0.276 1.00 95.44 88 ASP A CA 1
ATOM 624 C C . ASP A 1 88 ? -9.645 3.031 0.909 1.00 95.44 88 ASP A C 1
ATOM 626 O O . ASP A 1 88 ? -9.219 2.992 2.062 1.00 95.44 88 ASP A O 1
ATOM 630 N N . GLY A 1 89 ? -10.826 3.585 0.627 1.00 94.12 89 GLY A N 1
ATOM 631 C CA . GLY A 1 89 ? -11.672 4.156 1.678 1.00 94.12 89 GLY A CA 1
ATOM 632 C C . GLY A 1 89 ? -12.274 3.125 2.638 1.00 94.12 89 GLY A C 1
ATOM 633 O O . GLY A 1 89 ? -12.627 3.481 3.763 1.00 94.12 89 GLY A O 1
ATOM 634 N N . ASP A 1 90 ? -12.334 1.859 2.219 1.00 96.50 90 ASP A N 1
ATOM 635 C CA . ASP A 1 90 ? -12.820 0.731 3.018 1.00 96.50 90 ASP A CA 1
ATOM 636 C C . ASP A 1 90 ? -11.689 0.090 3.851 1.00 96.50 90 ASP A C 1
ATOM 638 O O . ASP A 1 90 ? -11.921 -0.835 4.632 1.00 96.50 90 ASP A O 1
ATOM 642 N N . GLY A 1 91 ? -10.459 0.603 3.727 1.00 97.12 91 GLY A N 1
ATOM 643 C CA . GLY A 1 91 ? -9.293 0.201 4.508 1.00 97.12 91 GLY A CA 1
ATOM 644 C C . GLY A 1 91 ? -8.485 -0.944 3.906 1.00 97.12 91 GLY A C 1
ATOM 645 O O . GLY A 1 91 ? -7.540 -1.406 4.551 1.00 97.12 91 GLY A O 1
ATOM 646 N N . HIS A 1 92 ? -8.812 -1.421 2.705 1.00 98.06 92 HIS A N 1
ATOM 647 C CA . HIS A 1 92 ? -8.029 -2.465 2.050 1.00 98.06 92 HIS A CA 1
ATOM 648 C C . HIS A 1 92 ? -6.702 -1.897 1.552 1.00 98.06 92 HIS A C 1
ATOM 650 O O . HIS A 1 92 ? -6.656 -0.795 1.004 1.00 98.06 92 HIS A O 1
ATOM 656 N N . LEU A 1 93 ? -5.617 -2.659 1.704 1.00 96.75 93 LEU A N 1
ATOM 657 C CA . LEU A 1 93 ? -4.323 -2.320 1.120 1.00 96.75 93 LEU A CA 1
ATOM 658 C C . LEU A 1 93 ? -4.264 -2.814 -0.325 1.00 96.75 93 LEU A C 1
ATOM 660 O O . LEU A 1 93 ? -4.630 -3.955 -0.620 1.00 96.75 93 LEU A O 1
ATOM 664 N N . LEU A 1 94 ? -3.767 -1.960 -1.219 1.00 96.19 94 LEU A N 1
ATOM 665 C CA . LEU A 1 94 ? -3.598 -2.231 -2.639 1.00 96.19 94 LEU A CA 1
ATOM 666 C C . LEU A 1 94 ? -2.141 -1.995 -3.038 1.00 96.19 94 LEU A C 1
ATOM 668 O O . LEU A 1 94 ? -1.623 -0.892 -2.880 1.00 96.19 94 LEU A O 1
ATOM 672 N N . LEU A 1 95 ? -1.493 -3.014 -3.600 1.00 94.12 95 LEU A N 1
ATOM 673 C CA . LEU A 1 95 ? -0.167 -2.897 -4.206 1.00 94.12 95 LEU A CA 1
ATOM 674 C C . LEU A 1 95 ? -0.300 -2.898 -5.731 1.00 94.12 95 LEU A C 1
ATOM 676 O O . LEU A 1 95 ? -0.601 -3.930 -6.336 1.00 94.12 95 LEU A O 1
ATOM 680 N N . GLY A 1 96 ? -0.083 -1.733 -6.341 1.00 90.75 96 GLY A N 1
ATOM 681 C CA . GLY A 1 96 ? -0.057 -1.535 -7.788 1.00 90.75 96 GLY A CA 1
ATOM 682 C C . GLY A 1 96 ? 1.336 -1.767 -8.373 1.00 90.75 96 GLY A C 1
ATOM 683 O O . GLY A 1 96 ? 2.308 -1.184 -7.901 1.00 90.75 96 GLY A O 1
ATOM 684 N N . LEU A 1 97 ? 1.429 -2.595 -9.416 1.00 88.38 97 LEU A N 1
ATOM 685 C CA . LEU A 1 97 ? 2.669 -3.005 -10.086 1.00 88.38 97 LEU A CA 1
ATOM 686 C C . LEU A 1 97 ? 2.535 -2.889 -11.613 1.00 88.38 97 LEU A C 1
AT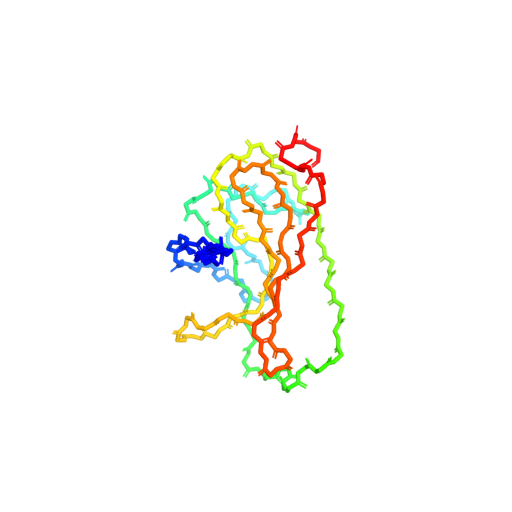OM 688 O O . LEU A 1 97 ? 1.433 -3.035 -12.153 1.00 88.38 97 LEU A O 1
ATOM 692 N N . TYR A 1 98 ? 3.663 -2.720 -12.314 1.00 84.62 98 TYR A N 1
ATOM 693 C CA . TYR A 1 98 ? 3.716 -2.722 -13.781 1.00 84.62 98 TYR A CA 1
ATOM 694 C C . TYR A 1 98 ? 4.842 -3.612 -14.358 1.00 84.62 98 TYR A C 1
ATOM 696 O O . TYR A 1 98 ? 5.795 -3.115 -14.950 1.00 84.62 98 TYR A O 1
ATOM 704 N N . PRO A 1 99 ? 4.759 -4.952 -14.255 1.00 84.81 99 PRO A N 1
ATOM 705 C CA . PRO A 1 99 ? 5.697 -5.860 -14.926 1.00 84.81 99 PRO A CA 1
ATOM 706 C C . PRO A 1 99 ? 5.302 -6.088 -16.402 1.00 84.81 99 PRO A C 1
ATOM 708 O O . PRO A 1 99 ? 5.067 -7.218 -16.827 1.00 84.81 99 PRO A O 1
ATOM 711 N N . GLY A 1 100 ? 5.114 -5.009 -17.169 1.00 84.19 100 GLY A N 1
ATOM 712 C CA . GLY A 1 100 ? 4.644 -5.041 -18.567 1.00 84.19 100 GLY A CA 1
ATOM 713 C C . GLY A 1 100 ? 3.120 -4.994 -18.756 1.00 84.19 100 GLY A C 1
ATOM 714 O O . GLY A 1 100 ? 2.644 -4.861 -19.880 1.00 84.19 100 GLY A O 1
ATOM 715 N N . ALA A 1 101 ? 2.352 -5.062 -17.668 1.00 86.50 101 ALA A N 1
ATOM 716 C CA . ALA A 1 101 ? 0.917 -4.787 -17.625 1.00 86.50 101 ALA A CA 1
ATOM 717 C C . ALA A 1 101 ? 0.519 -4.368 -16.205 1.00 86.50 101 ALA A C 1
ATOM 719 O O . ALA A 1 101 ? 1.171 -4.775 -15.242 1.00 86.50 101 ALA A O 1
ATOM 720 N N . TYR A 1 102 ? -0.572 -3.613 -16.061 1.00 86.25 102 TYR A N 1
ATOM 721 C CA . TYR A 1 102 ? -1.088 -3.238 -14.744 1.00 86.25 102 TYR A CA 1
ATOM 722 C C . TYR A 1 102 ? -1.516 -4.468 -13.942 1.00 86.25 102 TYR A C 1
ATOM 724 O O . TYR A 1 102 ? -2.327 -5.277 -14.397 1.00 86.25 102 TYR A O 1
ATOM 732 N N . ARG A 1 103 ? -0.994 -4.580 -12.722 1.00 91.12 103 ARG A N 1
ATOM 733 C CA . ARG A 1 103 ? -1.406 -5.579 -11.735 1.00 91.12 103 ARG A CA 1
ATOM 734 C C . ARG A 1 103 ? -1.697 -4.889 -10.415 1.00 91.12 103 ARG A C 1
ATOM 736 O O . ARG A 1 103 ? -0.972 -3.979 -10.027 1.00 91.12 103 ARG A O 1
ATOM 743 N N . ILE A 1 104 ? -2.748 -5.333 -9.737 1.00 94.06 104 ILE A N 1
ATOM 744 C CA . ILE A 1 104 ? -3.111 -4.857 -8.404 1.00 94.06 104 ILE A CA 1
ATOM 745 C C . ILE A 1 104 ? -3.321 -6.080 -7.521 1.00 94.06 104 ILE A C 1
ATOM 747 O O . ILE A 1 104 ? -4.081 -6.982 -7.874 1.00 94.06 104 ILE A O 1
ATOM 751 N N . LEU A 1 105 ? -2.621 -6.110 -6.394 1.00 95.38 105 LEU A N 1
ATOM 752 C CA . LEU A 1 105 ? -2.835 -7.068 -5.316 1.00 95.38 105 LEU A CA 1
ATOM 753 C C . LEU A 1 105 ? -3.623 -6.356 -4.226 1.00 95.38 105 LEU A C 1
ATOM 755 O O . LEU A 1 105 ? -3.248 -5.251 -3.844 1.00 95.38 105 LEU A O 1
ATOM 759 N N . THR A 1 106 ? -4.684 -6.977 -3.725 1.00 97.56 106 THR A N 1
ATOM 760 C CA . THR A 1 106 ? -5.542 -6.384 -2.696 1.00 97.56 106 THR A CA 1
ATOM 761 C C . THR A 1 106 ? -5.639 -7.324 -1.511 1.00 97.56 106 THR A C 1
ATOM 763 O O . THR A 1 106 ? -5.811 -8.533 -1.682 1.00 97.56 106 THR A O 1
ATOM 766 N N . THR A 1 107 ? -5.519 -6.782 -0.305 1.00 97.75 107 THR A N 1
ATOM 767 C CA . THR A 1 107 ? -5.740 -7.553 0.919 1.00 97.75 107 THR A CA 1
ATOM 768 C C . THR A 1 107 ? -7.218 -7.873 1.106 1.00 97.75 107 THR A C 1
ATOM 770 O O . THR A 1 107 ? -8.081 -7.072 0.769 1.00 97.75 107 THR A O 1
ATOM 773 N N . ALA A 1 108 ? -7.523 -9.021 1.712 1.00 97.88 108 ALA A N 1
ATOM 774 C CA . ALA A 1 108 ? -8.901 -9.346 2.090 1.00 97.88 108 ALA A CA 1
ATOM 775 C C . ALA A 1 108 ? -9.382 -8.555 3.323 1.00 97.88 108 ALA A C 1
ATOM 777 O O . ALA A 1 108 ? -10.574 -8.302 3.463 1.00 97.88 108 ALA A O 1
ATOM 778 N N . GLY A 1 109 ? -8.460 -8.192 4.221 1.00 97.75 109 GLY A N 1
ATOM 779 C CA . GLY A 1 109 ? -8.751 -7.406 5.421 1.00 97.75 109 GLY A CA 1
ATOM 780 C C . GLY A 1 109 ? -8.747 -5.898 5.174 1.00 97.75 109 GLY A C 1
ATOM 781 O O . GLY A 1 109 ? -8.270 -5.435 4.131 1.00 97.75 109 GLY A O 1
ATOM 782 N N . SER A 1 110 ? -9.246 -5.167 6.171 1.00 97.94 110 SER A N 1
ATOM 783 C CA . SER A 1 110 ? -9.194 -3.707 6.280 1.00 97.94 110 SER A CA 1
ATOM 784 C C . SER A 1 110 ? -8.278 -3.307 7.439 1.00 97.94 110 SER A C 1
ATOM 786 O O . SER A 1 110 ? -8.287 -3.971 8.474 1.00 97.94 110 SER A O 1
ATOM 788 N N . TYR A 1 111 ? -7.500 -2.238 7.263 1.00 97.19 111 TYR A N 1
ATOM 789 C CA . TYR A 1 111 ? -6.407 -1.845 8.166 1.00 97.19 111 TYR A CA 1
ATOM 790 C C . TYR A 1 111 ? -6.451 -0.362 8.574 1.00 97.19 111 TYR A C 1
ATOM 792 O O . TYR A 1 111 ? -5.472 0.186 9.067 1.00 97.19 111 TYR A O 1
ATOM 800 N N . ASN A 1 112 ? -7.578 0.321 8.362 1.00 96.31 112 ASN A N 1
ATOM 801 C CA . ASN A 1 112 ? -7.820 1.684 8.849 1.00 96.31 112 ASN A CA 1
ATOM 802 C C . ASN A 1 112 ? -8.480 1.696 10.243 1.00 96.31 112 ASN A C 1
ATOM 804 O O . ASN A 1 112 ? -9.393 2.478 10.512 1.00 96.31 112 ASN A O 1
ATOM 808 N N . ASP A 1 113 ? -8.029 0.822 11.141 1.00 97.06 113 ASP A N 1
ATOM 809 C CA . ASP A 1 113 ? -8.556 0.659 12.505 1.00 97.06 113 ASP A CA 1
ATOM 810 C C . ASP A 1 113 ? -7.833 1.536 13.553 1.00 97.06 113 ASP A C 1
ATOM 812 O O . ASP A 1 113 ? -8.274 1.697 14.702 1.00 97.06 113 ASP A O 1
ATOM 816 N N . GLY A 1 114 ? -6.757 2.202 13.141 1.00 95.19 114 GLY A N 1
ATOM 817 C CA . GLY A 1 114 ? -5.942 3.061 13.983 1.00 95.19 114 GLY A CA 1
ATOM 818 C C . GLY A 1 114 ? -4.929 2.306 14.834 1.00 95.19 114 GLY A C 1
ATOM 819 O O . GLY A 1 114 ? -4.522 2.871 15.856 1.00 95.19 114 GLY A O 1
ATOM 820 N N . GLN A 1 115 ? -4.535 1.099 14.420 1.00 89.94 115 GLN A N 1
ATOM 821 C CA . GLN A 1 115 ? -3.326 0.406 14.872 1.00 89.94 115 GLN A CA 1
ATOM 822 C C . GLN A 1 115 ? -2.175 0.599 13.885 1.00 89.94 115 GLN A C 1
ATOM 824 O O . GLN A 1 115 ? -2.461 0.828 12.690 1.00 89.94 115 GLN A O 1
#

Sequence (115 aa):
MTASRPPPRAPASSSATAASPSPTAPTTSPDAVSLDGTAKATAQSVESDGDLQTFSLETWVRTRSTAAGAIIGYSNNIGNYDRLLCMDGDGHLLLGLYPGAYRILTTAGSYNDGQ

Organism: Actinomyces radicidentis (NCBI:txid111015)